Protein AF-A0A3A8LJI9-F1 (afdb_monomer_lite)

Radius of gyration: 16.38 Å; chains: 1; bounding box: 43×37×37 Å

Foldseek 3Di:
DDDPFFDKDWDADPVPPGIDIAGHFQPDKDKDQDPVVCVVPVDNIDIDRDRPRDPDDPDPDDDDD

pLDDT: mean 78.68, std 17.13, range [41.34, 95.88]

Structure (mmCIF, N/CA/C/O backbone):
data_AF-A0A3A8LJI9-F1
#
_entry.id   AF-A0A3A8LJI9-F1
#
loop_
_atom_site.group_PDB
_atom_site.id
_atom_site.type_symbol
_atom_site.label_atom_id
_atom_site.label_alt_id
_atom_site.label_comp_id
_atom_site.label_asym_id
_atom_site.label_entity_id
_atom_site.label_seq_id
_atom_site.pdbx_PDB_ins_code
_atom_site.Cartn_x
_atom_site.Cartn_y
_atom_site.Cartn_z
_atom_site.occupancy
_atom_site.B_iso_or_equiv
_atom_site.auth_seq_id
_atom_site.auth_comp_id
_atom_site.auth_asym_id
_atom_site.auth_atom_id
_atom_site.pdbx_PDB_model_num
ATOM 1 N N . MET A 1 1 ? -6.282 25.113 18.974 1.00 41.34 1 MET A N 1
ATOM 2 C CA . MET A 1 1 ? -6.539 23.896 18.175 1.00 41.34 1 MET A CA 1
ATOM 3 C C . MET A 1 1 ? -5.423 23.798 17.156 1.00 41.34 1 MET A C 1
ATOM 5 O O . MET A 1 1 ? -5.398 24.661 16.300 1.00 41.34 1 MET A O 1
ATOM 9 N N . SER A 1 2 ? -4.492 22.853 17.298 1.00 45.22 2 SER A N 1
ATOM 10 C CA . SER A 1 2 ? -3.732 22.263 16.183 1.00 45.22 2 SER A CA 1
ATOM 11 C C . SER A 1 2 ? -2.944 21.080 16.729 1.00 45.22 2 SER A C 1
ATOM 13 O O . SER A 1 2 ? -2.088 21.226 17.592 1.00 45.22 2 SER A O 1
ATOM 15 N N . VAL A 1 3 ? -3.338 19.894 16.290 1.00 53.62 3 VAL A N 1
ATOM 16 C CA . VAL A 1 3 ? -2.730 18.611 16.635 1.00 53.62 3 VAL A CA 1
ATOM 17 C C . VAL A 1 3 ? -1.480 18.476 15.765 1.00 53.62 3 VAL A C 1
ATOM 19 O O . VAL A 1 3 ? -1.597 18.212 14.573 1.00 53.62 3 VAL A O 1
ATOM 22 N N . GLU A 1 4 ? -0.292 18.696 16.325 1.00 59.31 4 GLU A N 1
ATOM 23 C CA . GLU A 1 4 ? 0.977 18.436 15.632 1.00 59.31 4 GLU A CA 1
ATOM 24 C C . GLU A 1 4 ? 1.308 16.942 15.746 1.00 59.31 4 GLU A C 1
ATOM 26 O O . GLU A 1 4 ? 1.996 16.491 16.659 1.00 59.31 4 GLU A O 1
ATOM 31 N N . GLY A 1 5 ? 0.732 16.140 14.852 1.00 61.16 5 GLY A N 1
ATOM 32 C CA . GLY A 1 5 ? 0.997 14.707 14.747 1.00 61.16 5 GLY A CA 1
ATOM 33 C C . GLY A 1 5 ? 1.146 14.280 13.286 1.00 61.16 5 GLY A C 1
ATOM 34 O O . GLY A 1 5 ? 0.612 14.953 12.404 1.00 61.16 5 GLY A O 1
ATOM 35 N N . PRO A 1 6 ? 1.867 13.178 13.001 1.00 70.69 6 PRO A N 1
ATOM 36 C CA . PRO A 1 6 ? 2.028 12.683 11.638 1.00 70.69 6 PRO A CA 1
ATOM 37 C C . PRO A 1 6 ? 0.660 12.397 11.012 1.00 70.69 6 PRO A C 1
ATOM 39 O O . PRO A 1 6 ? -0.210 11.808 11.658 1.00 70.69 6 PRO A O 1
ATOM 42 N N . GLU A 1 7 ? 0.486 12.813 9.756 1.00 79.06 7 GLU A N 1
ATOM 43 C CA . GLU A 1 7 ? -0.752 12.630 8.994 1.00 79.06 7 GLU A CA 1
ATOM 44 C C . GLU A 1 7 ? -1.191 11.163 9.030 1.00 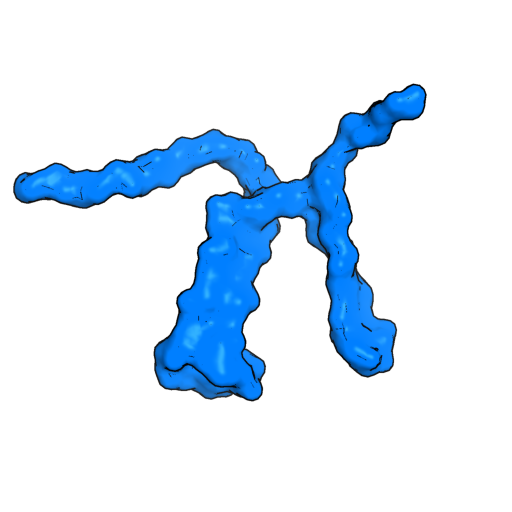79.06 7 GLU A C 1
ATOM 46 O O . GLU A 1 7 ? -0.394 10.265 8.753 1.00 79.06 7 GLU A O 1
ATOM 51 N N . ARG A 1 8 ? -2.441 10.909 9.429 1.00 84.06 8 ARG A N 1
ATOM 52 C CA . ARG A 1 8 ? -2.963 9.550 9.598 1.00 84.06 8 ARG A CA 1
ATOM 53 C C . ARG A 1 8 ? -3.845 9.170 8.421 1.00 84.06 8 ARG A C 1
ATOM 55 O O . ARG A 1 8 ? -4.843 9.830 8.151 1.00 84.06 8 ARG A O 1
ATOM 62 N N . PHE A 1 9 ? -3.520 8.049 7.795 1.00 85.94 9 PHE A N 1
ATOM 63 C CA . PHE A 1 9 ? -4.305 7.432 6.737 1.00 85.94 9 PHE A CA 1
ATOM 64 C C . PHE A 1 9 ? -4.990 6.190 7.291 1.00 85.94 9 PHE A C 1
ATOM 66 O O . PHE A 1 9 ? -4.359 5.366 7.953 1.00 85.94 9 PHE A O 1
ATOM 73 N N . THR A 1 10 ? -6.283 6.039 7.025 1.00 90.88 10 THR A N 1
ATOM 74 C CA . THR A 1 10 ? -7.037 4.849 7.429 1.00 90.88 10 THR A CA 1
ATOM 75 C C . THR A 1 10 ? -7.383 4.019 6.205 1.00 90.88 10 THR A C 1
ATOM 77 O O . THR A 1 10 ? -7.638 4.548 5.124 1.00 90.88 10 THR A O 1
ATOM 80 N N . GLY A 1 11 ? -7.363 2.703 6.370 1.00 90.75 11 GLY A N 1
ATOM 81 C CA . GLY A 1 11 ? -7.722 1.750 5.335 1.00 90.75 11 GLY A CA 1
ATOM 82 C C . GLY A 1 11 ? -8.312 0.494 5.952 1.00 90.75 11 GLY A C 1
ATOM 83 O O . GLY A 1 11 ? -8.208 0.239 7.153 1.00 90.75 11 GLY A O 1
ATOM 84 N N . GLY A 1 12 ? -8.960 -0.319 5.136 1.00 93.62 12 GLY A N 1
ATOM 85 C CA . GLY A 1 12 ? -9.473 -1.596 5.595 1.00 93.62 12 GLY A CA 1
ATOM 86 C C . GLY A 1 12 ? -9.941 -2.456 4.444 1.00 93.62 12 GLY A C 1
ATOM 87 O O . GLY A 1 12 ? -10.184 -1.961 3.344 1.00 93.62 12 GLY A O 1
ATOM 88 N N . CYS A 1 13 ? -10.066 -3.749 4.712 1.00 93.56 13 CYS A N 1
ATOM 89 C CA . CYS A 1 13 ? -10.650 -4.663 3.747 1.00 93.56 13 CYS A CA 1
ATOM 90 C C . CYS A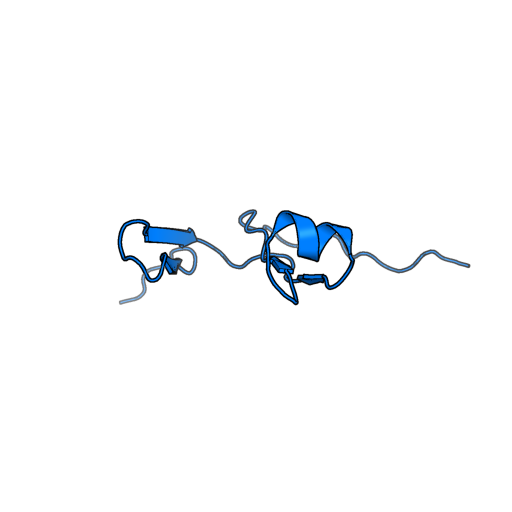 1 13 ? -12.158 -4.400 3.627 1.00 93.56 13 CYS A C 1
ATOM 92 O O . CYS A 1 13 ? -12.823 -4.094 4.621 1.00 93.56 13 CYS A O 1
ATOM 94 N N . LEU A 1 14 ? -12.705 -4.569 2.421 1.00 91.12 14 LEU A N 1
ATOM 95 C CA . LEU A 1 14 ? -14.139 -4.415 2.155 1.00 91.12 14 LEU A CA 1
ATOM 96 C C . LEU A 1 14 ? -15.001 -5.426 2.925 1.00 91.12 14 LEU A C 1
ATOM 98 O O . LEU A 1 14 ? -16.160 -5.141 3.196 1.00 91.12 14 LEU A O 1
ATOM 102 N N . CYS A 1 15 ? -14.441 -6.566 3.346 1.00 95.00 15 CYS A N 1
ATOM 103 C CA . CYS A 1 15 ? -15.147 -7.513 4.214 1.00 95.00 15 CYS A CA 1
ATOM 104 C C . CYS A 1 15 ? -15.344 -7.001 5.653 1.00 95.00 15 CYS A C 1
ATOM 106 O O . CYS A 1 15 ? -16.095 -7.594 6.419 1.00 95.00 15 CYS A O 1
ATOM 108 N N . GLY A 1 16 ? -14.648 -5.929 6.049 1.00 93.75 16 GLY A N 1
ATOM 109 C CA . GLY A 1 16 ? -14.742 -5.334 7.382 1.00 93.75 16 GLY A CA 1
ATOM 110 C C . GLY A 1 16 ? -13.884 -5.999 8.462 1.00 93.75 16 GLY A C 1
ATOM 111 O O . GLY A 1 16 ? -13.662 -5.381 9.499 1.00 93.75 16 GLY A O 1
ATOM 112 N N . SER A 1 17 ? -13.335 -7.193 8.223 1.00 95.88 17 SER A N 1
ATOM 113 C CA . SER A 1 17 ? -12.549 -7.940 9.222 1.00 95.88 17 SER A CA 1
ATOM 114 C C . SER A 1 17 ? -11.145 -7.384 9.476 1.00 95.88 17 SER A C 1
ATOM 116 O O . SER A 1 17 ? -10.508 -7.760 10.454 1.00 95.88 17 SER A O 1
ATOM 118 N N . ALA A 1 18 ? -10.646 -6.502 8.608 1.00 93.56 18 ALA A N 1
ATOM 119 C CA . ALA A 1 18 ? -9.317 -5.915 8.732 1.00 93.56 18 ALA A CA 1
ATOM 120 C C . ALA A 1 18 ? -9.383 -4.391 8.622 1.00 93.56 18 ALA A C 1
ATOM 122 O O . ALA A 1 18 ? -9.954 -3.850 7.668 1.00 93.56 18 ALA A O 1
ATOM 123 N N . ARG A 1 19 ? -8.761 -3.708 9.585 1.00 95.38 19 ARG A N 1
ATOM 124 C CA . ARG A 1 19 ? -8.599 -2.251 9.643 1.00 95.38 19 ARG A CA 1
ATOM 125 C C . ARG A 1 19 ? -7.133 -1.927 9.885 1.00 95.38 19 ARG A C 1
ATOM 127 O O . ARG A 1 19 ? -6.476 -2.593 10.678 1.00 95.38 19 ARG A O 1
ATOM 134 N N . ILE A 1 20 ? -6.630 -0.925 9.181 1.00 89.88 20 ILE A N 1
ATOM 135 C CA . ILE A 1 20 ? -5.226 -0.525 9.197 1.00 89.88 20 ILE A CA 1
ATOM 136 C C . ILE A 1 20 ? -5.181 0.995 9.327 1.00 89.88 20 ILE A C 1
ATOM 138 O O . ILE A 1 20 ? -5.977 1.708 8.711 1.00 89.88 20 ILE A O 1
ATOM 142 N N . VAL A 1 21 ? -4.239 1.489 10.125 1.00 89.44 21 VAL A N 1
ATOM 143 C CA . VAL A 1 21 ? -3.922 2.914 10.227 1.00 89.44 21 VAL A CA 1
ATOM 144 C C . VAL A 1 21 ? -2.446 3.084 9.897 1.00 89.44 21 VAL A C 1
ATOM 146 O O . VAL A 1 21 ? -1.595 2.485 10.549 1.00 89.44 21 VAL A O 1
ATOM 149 N N . ALA A 1 22 ? -2.147 3.893 8.886 1.00 86.50 22 ALA A N 1
ATOM 150 C CA . ALA A 1 22 ? -0.797 4.325 8.556 1.00 86.50 22 ALA A CA 1
ATOM 151 C C . ALA A 1 22 ? -0.589 5.756 9.058 1.00 86.50 22 ALA A C 1
ATOM 153 O O . ALA A 1 22 ? -1.524 6.553 9.090 1.00 86.50 22 ALA A O 1
ATOM 154 N N . SER A 1 23 ? 0.630 6.079 9.480 1.00 85.25 23 SER A N 1
ATOM 155 C CA . SER A 1 23 ? 0.998 7.424 9.929 1.00 85.25 23 SER A CA 1
ATOM 156 C C . SER A 1 23 ? 2.204 7.912 9.140 1.00 85.25 23 SER A C 1
ATOM 158 O O . SER A 1 23 ? 3.172 7.173 8.975 1.00 85.25 23 SER A O 1
ATOM 160 N N . GLY A 1 24 ? 2.160 9.163 8.697 1.00 82.06 24 GLY A N 1
ATOM 161 C CA . GLY A 1 24 ? 3.191 9.774 7.871 1.00 82.06 24 GLY A CA 1
ATOM 162 C C . GLY A 1 24 ? 2.990 9.523 6.377 1.00 82.06 24 GLY A C 1
ATOM 163 O O . GLY A 1 24 ? 2.324 8.579 5.948 1.00 82.06 24 GLY A O 1
ATOM 164 N N . ARG A 1 25 ? 3.580 10.403 5.566 1.00 81.69 25 ARG A N 1
ATOM 165 C CA . ARG A 1 25 ? 3.478 10.338 4.107 1.00 81.69 25 ARG A CA 1
ATOM 166 C C . ARG A 1 25 ? 4.434 9.267 3.557 1.00 81.69 25 ARG A C 1
ATOM 168 O O . ARG A 1 25 ? 5.593 9.219 3.976 1.00 81.69 25 ARG A O 1
ATOM 175 N N . PRO A 1 26 ? 3.987 8.407 2.626 1.00 79.81 26 PRO A N 1
ATOM 176 C CA . PRO A 1 26 ? 4.866 7.456 1.956 1.00 79.81 26 PRO A CA 1
ATOM 177 C C . PRO A 1 26 ? 5.886 8.203 1.091 1.00 79.81 26 PRO A C 1
ATOM 179 O O . PRO A 1 26 ? 5.552 9.157 0.394 1.00 79.81 26 PRO A O 1
ATOM 182 N N . CYS A 1 27 ? 7.138 7.756 1.119 1.00 78.38 27 CYS A N 1
ATOM 183 C CA . CYS A 1 27 ? 8.241 8.447 0.433 1.00 78.38 27 CYS A CA 1
ATOM 184 C C . CYS A 1 27 ? 8.256 8.181 -1.068 1.00 78.38 27 CYS A C 1
ATOM 186 O O . CYS A 1 27 ? 8.834 8.933 -1.848 1.00 78.38 27 CYS A O 1
ATOM 188 N N . ARG A 1 28 ? 7.657 7.062 -1.469 1.00 81.31 28 ARG A N 1
ATOM 189 C CA . ARG A 1 28 ? 7.466 6.687 -2.858 1.00 81.31 28 ARG A CA 1
ATOM 190 C C . ARG A 1 28 ? 6.163 5.919 -2.969 1.00 81.31 28 ARG A C 1
ATOM 192 O O . ARG A 1 28 ? 5.862 5.068 -2.137 1.00 81.31 28 ARG A O 1
ATOM 199 N N . VAL A 1 29 ? 5.436 6.210 -4.034 1.00 88.12 29 VAL A N 1
ATOM 200 C CA . VAL A 1 29 ? 4.279 5.442 -4.481 1.00 88.12 29 VAL A CA 1
ATOM 201 C C . VAL A 1 29 ? 4.576 4.924 -5.882 1.00 88.12 29 VAL A C 1
ATOM 203 O O . VAL A 1 29 ? 5.212 5.622 -6.675 1.00 88.12 29 VAL A O 1
ATOM 206 N N . GLY A 1 30 ? 4.196 3.685 -6.173 1.00 90.50 30 GLY A N 1
ATOM 207 C CA . GLY A 1 30 ? 4.489 3.047 -7.452 1.00 90.50 30 GLY A CA 1
ATOM 208 C C . GLY A 1 30 ? 3.407 2.062 -7.870 1.00 90.50 30 GLY A C 1
ATOM 209 O O . GLY A 1 30 ? 2.712 1.493 -7.029 1.00 90.50 30 GLY A O 1
ATOM 210 N N . VAL A 1 31 ? 3.283 1.865 -9.183 1.00 93.75 31 VAL A N 1
ATOM 211 C CA . VAL A 1 31 ? 2.365 0.896 -9.787 1.00 93.75 31 VAL A CA 1
ATOM 212 C C . VAL A 1 31 ? 3.161 -0.052 -10.674 1.00 93.75 31 VAL A C 1
ATOM 214 O O . VAL A 1 31 ? 3.950 0.394 -11.504 1.00 93.75 31 VAL A O 1
ATOM 217 N N . CYS A 1 32 ? 2.950 -1.356 -10.508 1.00 95.06 32 CYS A N 1
ATOM 218 C CA . CYS A 1 32 ? 3.553 -2.388 -11.346 1.00 95.06 32 CYS A CA 1
ATOM 219 C C . CYS A 1 32 ? 2.479 -3.214 -12.064 1.00 95.06 32 CYS A C 1
ATOM 221 O O . CYS A 1 32 ? 1.453 -3.556 -11.476 1.00 95.06 32 CYS A O 1
ATOM 223 N N . HIS A 1 33 ? 2.741 -3.565 -13.325 1.00 95.56 33 HIS A N 1
ATOM 224 C CA . HIS A 1 33 ? 1.864 -4.377 -14.180 1.00 95.56 33 HIS A CA 1
ATOM 225 C C . HIS A 1 33 ? 2.559 -5.626 -14.747 1.00 95.56 33 HIS A C 1
ATOM 227 O O . HIS A 1 33 ? 2.035 -6.267 -15.665 1.00 95.56 33 HIS A O 1
ATOM 233 N N . CYS A 1 34 ? 3.767 -5.952 -14.267 1.00 95.25 34 CYS A N 1
ATOM 234 C CA . CYS A 1 34 ? 4.503 -7.113 -14.756 1.00 95.25 34 CYS A CA 1
ATOM 235 C C . CYS A 1 34 ? 3.772 -8.418 -14.404 1.00 95.25 34 CYS A C 1
ATOM 237 O O . CYS A 1 34 ? 2.948 -8.478 -13.487 1.00 95.25 34 CYS A O 1
ATOM 239 N N . LEU A 1 35 ? 4.087 -9.482 -15.143 1.00 94.56 35 LEU A N 1
ATOM 240 C CA . LEU A 1 35 ? 3.470 -10.793 -14.950 1.00 94.56 35 LEU A CA 1
ATOM 241 C C . LEU A 1 35 ? 3.631 -11.316 -13.518 1.00 94.56 35 LEU A C 1
ATOM 243 O O . LEU A 1 35 ? 2.671 -11.868 -12.981 1.00 94.56 35 LEU A O 1
ATOM 247 N N . ASP A 1 36 ? 4.787 -11.095 -12.894 1.00 94.81 36 ASP A N 1
ATOM 248 C CA . ASP A 1 36 ? 5.062 -11.562 -11.533 1.00 94.81 36 ASP A CA 1
ATOM 249 C C . ASP A 1 36 ? 4.190 -10.845 -10.497 1.00 94.81 36 ASP A C 1
ATOM 251 O O . ASP A 1 36 ? 3.534 -11.495 -9.682 1.00 94.81 36 ASP A O 1
ATOM 255 N N . CYS A 1 37 ? 4.077 -9.515 -10.582 1.00 94.69 37 CYS A N 1
ATOM 256 C CA . CYS A 1 37 ? 3.217 -8.743 -9.684 1.00 94.69 37 CYS A CA 1
ATOM 257 C C . CYS A 1 37 ? 1.736 -9.099 -9.858 1.00 94.69 37 CYS A C 1
ATOM 259 O O . CYS A 1 37 ? 1.019 -9.229 -8.867 1.00 94.69 37 CYS A O 1
ATOM 261 N N . ARG A 1 38 ? 1.266 -9.323 -11.091 1.00 94.62 38 ARG A N 1
ATOM 262 C CA . ARG A 1 38 ? -0.124 -9.754 -11.312 1.00 94.62 38 ARG A CA 1
ATOM 263 C C . ARG A 1 38 ? -0.404 -11.120 -10.685 1.00 94.62 38 ARG A C 1
ATOM 265 O O . ARG A 1 38 ? -1.440 -11.284 -10.048 1.00 94.62 38 ARG A O 1
ATOM 272 N N . LYS A 1 39 ? 0.520 -12.081 -10.822 1.00 94.50 39 LYS A N 1
ATOM 273 C CA . LYS A 1 39 ? 0.391 -13.420 -10.215 1.00 94.50 39 LYS A CA 1
ATOM 274 C C . LYS A 1 39 ? 0.411 -13.369 -8.688 1.00 94.50 39 LYS A C 1
ATOM 276 O O . LYS A 1 39 ? -0.366 -14.075 -8.059 1.00 94.50 39 LYS A O 1
ATOM 281 N N . HIS A 1 40 ? 1.276 -12.542 -8.103 1.00 93.00 40 HIS A N 1
ATOM 282 C CA . HIS A 1 40 ? 1.413 -12.452 -6.650 1.00 93.00 40 HIS A CA 1
ATOM 283 C C . HIS A 1 40 ? 0.230 -11.733 -5.978 1.00 93.00 40 HIS A C 1
ATOM 285 O O . HIS A 1 40 ? -0.210 -12.154 -4.912 1.00 93.00 40 HIS A O 1
ATOM 291 N N . HIS A 1 41 ? -0.308 -10.676 -6.597 1.00 90.56 41 HIS A N 1
ATOM 292 C CA . HIS A 1 41 ? -1.364 -9.851 -5.993 1.00 90.56 41 HIS A CA 1
ATOM 293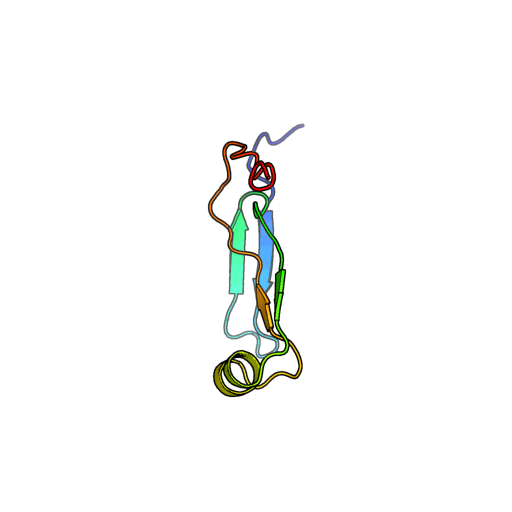 C C . HIS A 1 41 ? -2.781 -10.149 -6.502 1.00 90.56 41 HIS A C 1
ATOM 295 O O . HIS A 1 41 ? -3.743 -9.651 -5.922 1.00 90.56 41 HIS A O 1
ATOM 301 N N . GLY A 1 42 ? -2.931 -10.918 -7.585 1.00 90.44 42 GLY A N 1
ATOM 302 C CA . GLY A 1 42 ? -4.239 -11.267 -8.148 1.00 90.44 42 GLY A CA 1
ATOM 303 C C . GLY A 1 42 ? -4.996 -10.087 -8.771 1.00 90.44 42 GLY A C 1
ATOM 304 O O . GLY A 1 42 ? -6.212 -10.153 -8.925 1.00 90.44 42 GLY A O 1
ATOM 305 N N . ALA A 1 43 ? -4.297 -9.007 -9.127 1.00 90.06 43 ALA A N 1
ATOM 306 C CA . ALA A 1 43 ? -4.873 -7.795 -9.707 1.00 90.06 43 ALA A CA 1
ATOM 307 C C . ALA A 1 43 ? -4.160 -7.407 -11.011 1.00 90.06 43 ALA A C 1
ATOM 309 O O . ALA A 1 43 ? -3.002 -7.767 -11.226 1.00 90.06 43 ALA A O 1
ATOM 310 N N . LEU A 1 44 ? -4.840 -6.639 -11.876 1.00 89.12 44 LEU A N 1
ATOM 311 C CA . LEU A 1 44 ? -4.257 -6.121 -13.127 1.00 89.12 44 LEU A CA 1
ATOM 312 C C . LEU A 1 44 ? -3.020 -5.251 -12.870 1.00 89.12 44 LEU A C 1
ATOM 314 O O . LEU A 1 44 ? -2.074 -5.271 -13.658 1.00 89.12 44 LEU A O 1
ATOM 318 N N . PHE A 1 45 ? -3.035 -4.530 -11.751 1.00 88.69 45 PHE A N 1
ATOM 319 C CA . PHE A 1 45 ? -1.970 -3.652 -11.305 1.00 88.69 45 PHE A CA 1
ATOM 320 C C . PHE A 1 45 ? -1.765 -3.821 -9.805 1.00 88.69 45 PHE A C 1
ATOM 322 O O . PHE A 1 45 ? -2.728 -3.951 -9.047 1.00 88.69 45 PHE A O 1
ATOM 329 N N . HIS A 1 46 ? -0.511 -3.769 -9.378 1.00 91.25 46 HIS A N 1
ATOM 330 C CA . HIS A 1 46 ? -0.159 -3.672 -7.974 1.00 91.25 46 HIS A CA 1
ATOM 331 C C . HIS A 1 46 ? 0.261 -2.240 -7.660 1.00 91.25 46 HIS A C 1
ATOM 333 O O . HIS A 1 46 ? 1.273 -1.775 -8.183 1.00 91.25 46 HIS A O 1
ATOM 339 N N . ALA A 1 47 ? -0.511 -1.557 -6.817 1.00 90.44 47 ALA A N 1
ATOM 340 C CA . ALA A 1 47 ? -0.148 -0.257 -6.276 1.00 90.44 47 ALA A CA 1
ATOM 341 C C . ALA A 1 47 ? 0.476 -0.445 -4.889 1.00 90.44 47 ALA A C 1
ATOM 343 O O . ALA A 1 47 ? -0.155 -1.016 -3.997 1.00 90.44 47 ALA A O 1
ATOM 344 N N . SER A 1 48 ? 1.699 0.047 -4.705 1.00 88.50 48 SER A N 1
ATOM 345 C CA . SER A 1 48 ? 2.371 0.052 -3.410 1.00 88.50 48 SER A CA 1
ATOM 346 C C . SER A 1 48 ? 2.763 1.463 -3.009 1.00 88.50 48 SER A C 1
ATOM 348 O O . SER A 1 48 ? 3.280 2.261 -3.792 1.00 88.50 48 SER A O 1
ATOM 350 N N . ALA A 1 49 ? 2.502 1.760 -1.746 1.00 87.50 49 ALA A N 1
ATOM 351 C CA . ALA A 1 49 ? 2.926 2.973 -1.079 1.00 87.50 49 ALA A CA 1
ATOM 352 C C . ALA A 1 49 ? 3.676 2.542 0.181 1.00 87.50 49 ALA A C 1
ATOM 354 O O . ALA A 1 49 ? 3.095 2.563 1.269 1.00 87.50 49 ALA A O 1
ATOM 355 N N . PRO A 1 50 ? 4.923 2.049 0.052 1.00 82.44 50 PRO A N 1
ATOM 356 C CA . PRO A 1 50 ? 5.728 1.744 1.219 1.00 82.44 50 PRO A CA 1
ATOM 357 C C . PRO A 1 50 ? 5.760 2.982 2.114 1.00 82.44 50 PRO A C 1
ATOM 359 O O . PRO A 1 50 ? 6.143 4.074 1.687 1.00 82.44 50 PRO A O 1
ATOM 362 N N . CYS A 1 51 ? 5.312 2.801 3.353 1.00 70.94 51 CYS A N 1
ATOM 363 C CA . CYS A 1 51 ? 5.298 3.833 4.375 1.00 70.94 51 CYS A CA 1
ATOM 364 C C . CYS A 1 51 ? 6.448 3.569 5.355 1.00 70.94 51 CYS A C 1
ATOM 366 O O . CYS A 1 51 ? 6.284 2.789 6.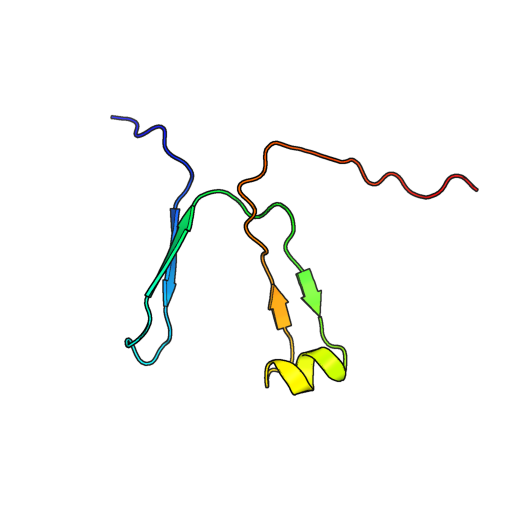291 1.00 70.94 51 CYS A O 1
ATOM 368 N N . PRO A 1 52 ? 7.624 4.181 5.148 1.00 62.69 52 PRO A N 1
ATOM 369 C CA . PRO A 1 52 ? 8.703 4.154 6.114 1.00 62.69 52 PRO A CA 1
ATOM 370 C C . PRO A 1 52 ? 8.882 5.554 6.728 1.00 62.69 52 PRO A C 1
ATOM 372 O O . PRO A 1 52 ? 9.982 6.072 6.675 1.00 62.69 52 PRO A O 1
ATOM 375 N N . LEU A 1 53 ? 7.820 6.218 7.225 1.00 62.25 53 LEU A N 1
ATOM 376 C CA . LEU A 1 53 ? 7.905 7.472 8.019 1.00 62.25 53 LEU A CA 1
ATOM 377 C C . LEU A 1 53 ? 9.042 8.440 7.588 1.00 62.25 53 LEU A C 1
ATOM 379 O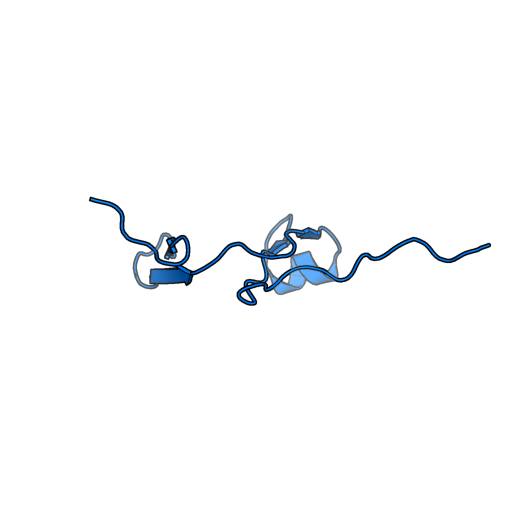 O . LEU A 1 53 ? 9.920 8.769 8.388 1.00 62.25 53 LEU A O 1
ATOM 383 N N . CYS A 1 54 ? 9.102 8.849 6.313 1.00 56.50 54 CYS A N 1
ATOM 384 C CA . CYS A 1 54 ? 10.310 9.516 5.821 1.00 56.50 54 CYS A CA 1
ATOM 385 C C . CYS A 1 54 ? 10.599 10.869 6.468 1.00 56.50 54 CYS A C 1
ATOM 387 O O . CYS A 1 54 ? 9.868 11.842 6.301 1.00 56.50 54 CYS A O 1
ATOM 389 N N . ARG A 1 55 ? 11.791 10.895 7.063 1.00 51.66 55 ARG A N 1
ATOM 390 C CA . ARG A 1 55 ? 12.791 11.963 7.044 1.00 51.66 55 ARG A CA 1
ATOM 391 C C . ARG A 1 55 ? 13.384 12.033 5.613 1.00 51.66 55 ARG A C 1
ATOM 393 O O . ARG A 1 55 ? 13.872 11.023 5.118 1.00 51.66 55 ARG A O 1
ATOM 400 N N . GLU A 1 56 ? 13.258 13.168 4.920 1.00 55.75 56 GLU A N 1
ATOM 401 C CA . GLU A 1 56 ? 13.686 13.388 3.512 1.00 55.75 56 GLU A CA 1
ATOM 402 C C . GLU A 1 56 ? 15.231 13.365 3.302 1.00 55.75 56 GLU A C 1
ATOM 404 O O . GLU A 1 56 ? 15.965 13.419 4.290 1.00 55.75 56 GLU A O 1
ATOM 409 N N . PRO A 1 57 ? 15.783 13.467 2.063 1.00 54.34 57 PRO A N 1
ATOM 410 C CA . PRO A 1 57 ? 15.564 12.638 0.866 1.00 54.34 57 PRO A CA 1
ATOM 411 C C . PRO A 1 57 ? 16.910 12.184 0.228 1.00 54.34 57 PRO A C 1
ATOM 413 O O . PRO A 1 57 ? 17.868 12.951 0.166 1.00 54.34 57 PRO A O 1
ATOM 416 N N . GLN A 1 58 ? 17.011 10.979 -0.351 1.00 51.75 58 GLN A N 1
ATOM 417 C CA . GLN A 1 58 ? 18.120 10.680 -1.278 1.00 51.75 58 GLN A CA 1
ATOM 418 C C . GLN A 1 58 ? 17.678 10.946 -2.715 1.00 51.75 58 GLN A C 1
ATOM 420 O O . GLN A 1 58 ? 17.078 10.107 -3.385 1.00 51.75 58 GLN A O 1
ATOM 425 N N . ASN A 1 59 ? 17.978 12.171 -3.139 1.00 48.34 59 ASN A N 1
ATOM 426 C CA . ASN A 1 59 ? 18.181 12.601 -4.514 1.00 48.34 59 ASN A CA 1
ATOM 427 C C . ASN A 1 59 ? 18.844 11.487 -5.351 1.00 48.34 59 ASN A C 1
ATOM 429 O O . ASN A 1 59 ? 20.056 11.294 -5.300 1.00 48.34 59 ASN A O 1
ATOM 433 N N . ARG A 1 60 ? 18.043 10.724 -6.103 1.00 52.41 60 ARG A N 1
ATOM 434 C CA . ARG A 1 60 ? 18.553 9.844 -7.156 1.00 52.41 60 ARG A CA 1
ATOM 435 C C . ARG A 1 60 ? 18.739 10.717 -8.396 1.00 52.41 60 ARG A C 1
ATOM 437 O O . ARG A 1 60 ? 17.879 10.722 -9.270 1.00 52.41 60 ARG A O 1
ATOM 444 N N . GLN A 1 61 ? 19.814 11.499 -8.420 1.00 58.44 61 GLN A N 1
ATOM 445 C CA . GLN A 1 61 ? 20.311 12.058 -9.670 1.00 58.44 61 GLN A CA 1
ATOM 446 C C . GLN A 1 61 ? 20.883 10.920 -10.516 1.00 58.44 61 GLN A C 1
ATOM 448 O O . GLN A 1 61 ? 21.534 10.009 -10.007 1.00 58.44 61 GLN A O 1
ATOM 453 N N . GLU A 1 62 ? 20.496 10.959 -11.785 1.00 52.75 62 GLU A N 1
ATOM 454 C CA . GLU A 1 62 ? 20.814 10.044 -12.880 1.00 52.75 62 GLU A CA 1
ATOM 455 C C . GLU A 1 62 ? 22.310 9.669 -12.929 1.00 52.75 62 GLU A C 1
ATOM 457 O O . GLU A 1 62 ? 23.149 10.462 -12.495 1.00 52.75 62 GLU A O 1
ATOM 462 N N . PRO A 1 63 ? 22.680 8.494 -13.471 1.00 50.81 63 PRO A N 1
ATOM 463 C CA . PRO A 1 63 ? 24.083 8.181 -13.714 1.00 50.81 63 PRO A CA 1
ATOM 464 C C . PRO A 1 63 ? 2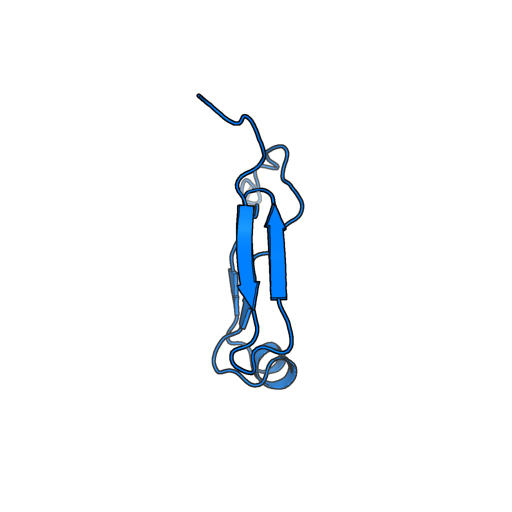4.691 9.212 -14.683 1.00 50.81 63 PRO A C 1
ATOM 466 O O . PRO A 1 63 ? 24.181 9.416 -15.782 1.00 50.81 63 PRO A O 1
ATOM 469 N N . THR A 1 64 ? 25.772 9.870 -14.252 1.00 44.28 64 THR A N 1
ATOM 470 C CA . THR A 1 64 ? 26.691 10.649 -15.102 1.00 44.28 64 THR A CA 1
ATOM 471 C C . THR A 1 64 ? 27.138 9.784 -16.297 1.00 44.28 64 THR A C 1
ATOM 473 O O . THR A 1 64 ? 27.328 8.584 -16.083 1.00 44.28 64 THR A O 1
ATOM 476 N N . PRO A 1 65 ? 27.267 10.349 -17.519 1.00 59.44 65 PRO A N 1
ATOM 477 C CA . PRO A 1 65 ? 27.533 9.603 -18.757 1.00 59.44 65 PRO A CA 1
ATOM 478 C C . PRO A 1 65 ? 28.765 8.695 -18.722 1.00 59.44 65 PRO A C 1
ATOM 480 O O . PRO A 1 65 ? 29.734 9.026 -18.000 1.00 59.44 65 PRO A O 1
#

Sequence (65 aa):
MSVEGPERFTGGCLCGSARIVASGRPCRVGVCHCLDCRKHHGALFHASAPCPLCREPQNRQEPTP

Secondary structure (DSSP, 8-state):
-----PPEEEEE-TTSS-EEEEES--S--EEE-SHHHHHHHSSSSEEE-----------------